Protein AF-A0A6G3LLA6-F1 (afdb_monomer)

Foldseek 3Di:
DDQQKKKWKKAFQDPPVPPDDPQVLLVVLLCVVPNPNSCVQQVWDWDDADPLRITIIMGGPVCVVVSVVSCVPVPVPRMDGPDMGRDPVVVVVVVVPDDGPPPPD

Sequence (105 aa):
MRSKKRYVIVRLKSNLLQTESPKDILKGWIQALYGIYGLSRIHLKEVYSDERNIYIYSINADAKDLFRSIFILDDNNLFKIIRVTGTLRKAKRIVSSLPGLEAKQ

Nearest PDB structures (foldseek):
  2czv-assembly1_C  TM=8.432E-01  e=4.283E-05  Pyrococcus horikoshii
  4fpi-assembly1_C  TM=5.328E-01  e=2.844E-01  Rhodococcus opacus
  3znu-assembly1_I  TM=5.123E-01  e=3.240E-01  Rhodococcus opacus
  3zo7-assembly1_F  TM=5.097E-01  e=4.206E-01  Rhodococcus opacus
  3mr7-assembly2_C-2  TM=3.851E-01  e=1.765E+00  Ruegeria pomeroyi DSS-3

Radius of gyration: 13.73 Å; Cα contacts (8 Å, |Δi|>4): 144; chains: 1; bounding box: 37×33×28 Å

Structure (mmCIF, N/CA/C/O backbone):
data_AF-A0A6G3LLA6-F1
#
_entry.id   AF-A0A6G3LLA6-F1
#
loop_
_atom_site.group_PDB
_atom_site.id
_atom_site.type_symbol
_atom_site.label_atom_id
_atom_site.label_alt_id
_atom_site.label_comp_id
_atom_site.label_asym_id
_atom_site.label_entity_id
_atom_site.label_seq_id
_atom_site.pdbx_PDB_ins_code
_atom_site.Cartn_x
_atom_site.Cartn_y
_atom_site.Cartn_z
_atom_site.occupancy
_atom_site.B_iso_or_equiv
_atom_site.auth_seq_id
_atom_site.auth_comp_id
_atom_site.auth_asym_id
_atom_site.auth_atom_id
_atom_site.pdbx_PDB_model_num
ATOM 1 N N . MET A 1 1 ? 12.452 18.531 -11.492 1.00 52.72 1 MET A N 1
ATOM 2 C CA . MET A 1 1 ? 10.997 18.264 -11.336 1.00 52.72 1 MET A CA 1
ATOM 3 C C . MET A 1 1 ? 10.753 17.441 -10.076 1.00 52.72 1 MET A C 1
ATOM 5 O O . MET A 1 1 ? 11.378 16.402 -9.919 1.00 52.72 1 MET A O 1
ATOM 9 N N . ARG A 1 2 ? 9.872 17.877 -9.165 1.00 65.31 2 ARG A N 1
ATOM 10 C CA . ARG A 1 2 ? 9.517 17.103 -7.958 1.00 65.31 2 ARG A CA 1
ATOM 11 C C . ARG A 1 2 ? 8.678 15.886 -8.366 1.00 65.31 2 ARG A C 1
ATOM 13 O O . ARG A 1 2 ? 7.644 16.059 -9.009 1.00 65.31 2 ARG A O 1
ATOM 20 N N . SER A 1 3 ? 9.106 14.676 -7.997 1.00 74.62 3 SER A N 1
ATOM 21 C CA . SER A 1 3 ? 8.332 13.454 -8.262 1.00 74.62 3 SER A CA 1
ATOM 22 C C . SER A 1 3 ? 6.947 13.567 -7.616 1.00 74.62 3 SER A C 1
ATOM 24 O O . SER A 1 3 ? 6.826 13.802 -6.407 1.00 74.62 3 SER A O 1
ATOM 26 N N . LYS A 1 4 ? 5.892 13.456 -8.433 1.00 92.69 4 LYS A N 1
ATOM 27 C CA . LYS A 1 4 ? 4.507 13.472 -7.952 1.00 92.69 4 LYS A CA 1
ATOM 28 C C . LYS A 1 4 ? 4.287 12.225 -7.100 1.00 92.69 4 LYS A C 1
ATOM 30 O O . LYS A 1 4 ? 4.674 11.128 -7.489 1.00 92.69 4 LYS A O 1
ATOM 35 N N . LYS A 1 5 ? 3.635 12.386 -5.950 1.00 95.81 5 LYS A N 1
ATOM 36 C CA . LYS A 1 5 ? 3.312 11.277 -5.046 1.00 95.81 5 LYS A CA 1
ATOM 37 C C . LYS A 1 5 ? 1.845 10.860 -5.167 1.00 95.81 5 LYS A C 1
ATOM 39 O O . LYS A 1 5 ? 0.986 11.614 -5.644 1.00 95.81 5 LYS A O 1
ATOM 44 N N . ARG A 1 6 ? 1.561 9.639 -4.727 1.00 97.38 6 ARG A N 1
ATOM 45 C CA . ARG A 1 6 ? 0.214 9.129 -4.450 1.00 97.38 6 ARG A CA 1
ATOM 46 C C . ARG A 1 6 ? 0.174 8.597 -3.030 1.00 97.38 6 ARG A C 1
ATOM 48 O O . ARG A 1 6 ? 1.187 8.134 -2.520 1.00 97.38 6 ARG A O 1
ATOM 55 N N . TYR A 1 7 ? -0.995 8.697 -2.416 1.00 98.25 7 TYR A N 1
ATOM 56 C CA . TYR A 1 7 ? -1.242 8.272 -1.045 1.00 98.25 7 TYR A CA 1
ATOM 57 C C . TYR A 1 7 ? -2.235 7.122 -1.071 1.00 98.25 7 TYR A C 1
ATOM 59 O O . TYR A 1 7 ? -3.390 7.319 -1.460 1.00 98.25 7 TYR A O 1
ATOM 67 N N . VAL A 1 8 ? -1.766 5.936 -0.713 1.00 98.00 8 VAL A N 1
ATOM 68 C CA . VAL A 1 8 ? -2.538 4.700 -0.701 1.00 98.00 8 VAL A CA 1
ATOM 69 C C . VAL A 1 8 ? -2.995 4.434 0.721 1.00 98.00 8 VAL A C 1
ATOM 71 O O . VAL A 1 8 ? -2.176 4.365 1.630 1.00 98.00 8 VAL A O 1
ATOM 74 N N . ILE A 1 9 ? -4.306 4.329 0.899 1.00 97.44 9 ILE A N 1
ATOM 75 C CA . ILE A 1 9 ? -4.946 3.974 2.160 1.00 97.44 9 ILE A CA 1
ATOM 76 C C . ILE A 1 9 ? -5.126 2.462 2.158 1.00 97.44 9 ILE A C 1
ATOM 78 O O . ILE A 1 9 ? -5.806 1.925 1.275 1.00 97.44 9 ILE A O 1
ATOM 82 N N . VAL A 1 10 ? -4.533 1.798 3.139 1.00 95.50 10 VAL A N 1
ATOM 83 C CA . VAL A 1 10 ? -4.573 0.347 3.303 1.00 95.50 10 VAL A CA 1
ATOM 84 C C . VAL A 1 10 ? -5.131 0.034 4.685 1.00 95.50 10 VAL A C 1
ATOM 86 O O . VAL A 1 10 ? -4.757 0.680 5.657 1.00 95.50 10 VAL A O 1
ATOM 89 N N . ARG A 1 11 ? -6.036 -0.940 4.772 1.00 93.12 11 ARG A N 1
ATOM 90 C CA . ARG A 1 11 ? -6.491 -1.515 6.039 1.00 93.12 11 ARG A CA 1
ATOM 91 C C . ARG A 1 11 ? -5.917 -2.915 6.180 1.00 93.12 11 ARG A C 1
ATOM 93 O O . ARG A 1 11 ? -6.075 -3.714 5.259 1.00 93.12 11 ARG A O 1
ATOM 100 N N . LEU A 1 12 ? -5.301 -3.200 7.317 1.00 91.62 12 LEU A N 1
ATOM 101 C CA . LEU A 1 12 ? -4.926 -4.555 7.702 1.00 91.62 12 LEU A CA 1
ATOM 102 C C . LEU A 1 12 ? -6.129 -5.215 8.397 1.00 91.62 12 LEU A C 1
ATOM 104 O O . LEU A 1 12 ? -6.754 -4.612 9.270 1.00 91.62 12 LEU A O 1
ATOM 108 N N . LYS A 1 13 ? -6.520 -6.414 7.953 1.00 87.06 13 LYS A N 1
ATOM 109 C CA . LYS A 1 13 ? -7.743 -7.092 8.421 1.00 87.06 13 LYS A CA 1
ATOM 110 C C . LYS A 1 13 ? -7.558 -7.924 9.689 1.00 87.06 13 LYS A C 1
ATOM 112 O O . LYS A 1 13 ? -8.555 -8.211 10.340 1.00 87.06 13 LYS A O 1
ATOM 117 N N . SER A 1 14 ? -6.336 -8.319 10.040 1.00 72.19 14 SER A N 1
ATOM 118 C CA . SER A 1 14 ? -6.0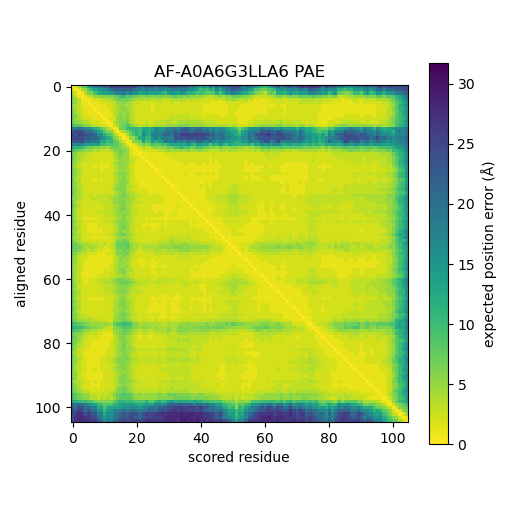82 -9.188 11.195 1.00 72.19 14 SER A CA 1
ATOM 119 C C . SER A 1 14 ? -5.173 -8.525 12.225 1.00 72.19 14 SER A C 1
ATOM 121 O O . SER A 1 14 ? -4.134 -7.991 11.848 1.00 72.19 14 SER A O 1
ATOM 123 N N . ASN A 1 15 ? -5.494 -8.711 13.507 1.00 59.81 15 ASN A N 1
ATOM 124 C CA . ASN A 1 15 ? -4.568 -8.540 14.635 1.00 59.81 15 ASN A CA 1
ATOM 125 C C . ASN A 1 15 ? -3.667 -9.772 14.832 1.00 59.81 15 ASN A C 1
ATOM 127 O O . ASN A 1 15 ? -3.158 -9.967 15.935 1.00 59.81 15 ASN A O 1
ATOM 131 N N . LEU A 1 16 ? -3.516 -10.645 13.818 1.00 53.06 16 LEU A N 1
ATOM 132 C CA . LEU A 1 16 ? -2.534 -11.728 13.891 1.00 53.06 16 LEU A CA 1
ATOM 133 C C . LEU A 1 16 ? -1.226 -11.107 14.359 1.00 53.06 16 LEU A C 1
ATOM 135 O O . LEU A 1 16 ? -0.861 -10.049 13.848 1.00 53.06 16 LEU A O 1
ATOM 139 N N . LEU A 1 17 ? -0.618 -11.732 15.369 1.00 52.59 17 LEU A N 1
ATOM 140 C CA . LEU A 1 17 ? 0.655 -11.370 15.984 1.00 52.59 17 LEU A CA 1
ATOM 141 C C . LEU A 1 17 ? 1.727 -11.329 14.891 1.00 52.59 17 LEU A C 1
ATOM 143 O O . LEU A 1 17 ? 2.487 -12.273 14.702 1.00 52.59 17 LEU A O 1
ATOM 147 N N . GLN A 1 18 ? 1.715 -10.266 14.095 1.00 58.81 18 GLN A N 1
ATOM 148 C CA . GLN A 1 18 ? 2.654 -10.056 13.023 1.00 58.81 18 GLN A CA 1
ATOM 149 C C . GLN A 1 18 ? 3.923 -9.605 13.721 1.00 58.81 18 GLN A C 1
ATOM 151 O O . GLN A 1 18 ? 4.023 -8.497 14.241 1.00 58.81 18 GLN A O 1
ATOM 156 N N . THR A 1 19 ? 4.880 -10.523 13.774 1.00 68.19 19 THR A N 1
ATOM 157 C CA . THR A 1 19 ? 6.258 -10.252 14.181 1.00 68.19 19 THR A CA 1
ATOM 158 C C . THR A 1 19 ? 6.906 -9.198 13.282 1.00 68.19 19 THR A C 1
ATOM 160 O O . THR A 1 19 ? 7.872 -8.557 13.682 1.00 68.19 19 THR A O 1
ATOM 163 N N . GLU A 1 20 ? 6.361 -9.002 12.079 1.00 79.81 20 GLU A N 1
ATOM 164 C CA . GLU A 1 20 ? 6.825 -8.046 11.082 1.00 79.81 20 GLU A CA 1
ATOM 165 C C . GLU A 1 20 ? 5.869 -6.863 10.939 1.00 79.81 20 GLU A C 1
ATOM 167 O O . GLU A 1 20 ? 4.648 -7.006 10.993 1.00 79.81 20 GLU A O 1
ATOM 172 N N . SER A 1 21 ? 6.419 -5.669 10.711 1.00 88.81 21 SER A N 1
ATOM 173 C CA . SER A 1 21 ? 5.578 -4.504 10.468 1.00 88.81 21 SER A CA 1
ATOM 174 C C . SER A 1 21 ? 4.849 -4.640 9.119 1.00 88.81 21 SER A C 1
ATOM 176 O O . SER A 1 21 ? 5.437 -5.117 8.143 1.00 88.81 21 SER A O 1
ATOM 178 N N . PRO A 1 22 ? 3.607 -4.139 8.985 1.00 92.00 22 PRO A N 1
ATOM 179 C CA . PRO A 1 22 ? 2.876 -4.173 7.716 1.00 92.00 22 PRO A CA 1
ATOM 180 C C . PRO A 1 22 ? 3.644 -3.555 6.540 1.00 92.00 22 PRO A C 1
ATOM 182 O O . PRO A 1 22 ? 3.542 -3.991 5.395 1.00 92.00 22 PRO A O 1
ATOM 185 N N . LYS A 1 23 ? 4.464 -2.542 6.828 1.00 94.81 23 LYS A N 1
ATOM 186 C CA . LYS A 1 23 ? 5.346 -1.900 5.855 1.00 94.81 23 LYS A CA 1
ATOM 187 C C . LYS A 1 23 ? 6.448 -2.839 5.361 1.00 94.81 23 LYS A C 1
ATOM 189 O O . LYS A 1 23 ? 6.808 -2.753 4.186 1.00 94.81 23 LYS A O 1
ATOM 194 N N . ASP A 1 24 ? 6.999 -3.677 6.232 1.00 94.19 24 ASP A N 1
ATOM 195 C CA . ASP A 1 24 ? 8.074 -4.606 5.882 1.00 94.19 24 ASP A CA 1
ATOM 196 C C . ASP A 1 24 ? 7.546 -5.762 5.037 1.00 94.19 24 ASP A C 1
ATOM 198 O O . ASP A 1 24 ? 8.162 -6.070 4.020 1.00 94.19 24 ASP A O 1
ATOM 202 N N . ILE A 1 25 ? 6.340 -6.261 5.328 1.00 94.44 25 ILE A N 1
ATOM 203 C CA . ILE A 1 25 ? 5.638 -7.224 4.462 1.00 94.44 25 ILE A CA 1
ATOM 204 C C . ILE A 1 25 ? 5.473 -6.647 3.048 1.00 94.44 25 ILE A C 1
ATOM 206 O O . ILE A 1 25 ? 5.891 -7.254 2.061 1.00 94.44 25 ILE A O 1
ATOM 210 N N . LEU A 1 26 ? 4.940 -5.423 2.935 1.00 96.44 26 LEU A N 1
ATOM 211 C CA . LEU A 1 26 ? 4.764 -4.763 1.637 1.00 96.44 26 LEU A CA 1
ATOM 212 C C . LEU A 1 26 ? 6.101 -4.545 0.912 1.00 96.44 26 LEU A C 1
ATOM 214 O O . LEU A 1 26 ? 6.166 -4.681 -0.309 1.00 96.44 26 LEU A O 1
ATOM 218 N N . LYS A 1 27 ? 7.181 -4.211 1.629 1.00 97.12 27 LYS A N 1
ATOM 219 C CA . LYS A 1 27 ? 8.526 -4.117 1.039 1.00 97.12 27 LYS A CA 1
ATOM 220 C C . LYS A 1 27 ? 9.045 -5.473 0.574 1.00 97.12 27 LYS A C 1
ATOM 222 O O . LYS A 1 27 ? 9.619 -5.527 -0.510 1.00 97.12 27 LYS A O 1
ATOM 227 N N . GLY A 1 28 ? 8.823 -6.531 1.349 1.00 96.81 28 GLY A N 1
ATOM 228 C CA . GLY A 1 28 ? 9.156 -7.904 0.985 1.00 96.81 28 GLY A CA 1
ATOM 229 C C . GLY A 1 28 ? 8.477 -8.304 -0.320 1.00 96.81 28 GLY A C 1
ATOM 230 O O . GLY A 1 28 ? 9.144 -8.766 -1.239 1.00 96.81 28 GLY A O 1
ATOM 231 N N . TRP A 1 29 ? 7.186 -8.002 -0.474 1.00 97.44 29 TRP A N 1
ATOM 232 C CA . TRP A 1 29 ? 6.445 -8.253 -1.715 1.00 97.44 29 TRP A CA 1
ATOM 233 C C . TRP A 1 29 ? 6.939 -7.422 -2.900 1.00 97.44 29 TRP A C 1
ATOM 235 O O . TRP A 1 29 ? 7.084 -7.941 -4.007 1.00 97.44 29 TRP A O 1
ATOM 245 N N . ILE A 1 30 ? 7.251 -6.139 -2.681 1.00 98.31 30 ILE A N 1
ATOM 246 C CA . ILE A 1 30 ? 7.873 -5.296 -3.713 1.00 98.31 30 ILE A CA 1
ATOM 247 C C . ILE A 1 30 ? 9.204 -5.903 -4.166 1.00 98.31 30 ILE A C 1
ATOM 249 O O . ILE A 1 30 ? 9.472 -5.973 -5.365 1.00 98.31 30 ILE A O 1
ATOM 253 N N . GLN A 1 31 ? 10.038 -6.330 -3.220 1.00 98.12 31 GLN A N 1
ATOM 254 C CA . GLN A 1 31 ? 11.339 -6.918 -3.510 1.00 98.12 31 GLN A CA 1
ATO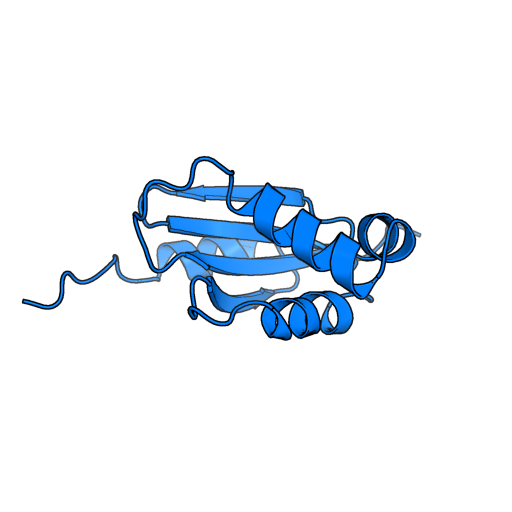M 255 C C . GLN A 1 31 ? 11.208 -8.279 -4.201 1.00 98.12 31 GLN A C 1
ATOM 257 O O . GLN A 1 31 ? 11.961 -8.544 -5.132 1.00 98.12 31 GLN A O 1
ATOM 262 N N . ALA A 1 32 ? 10.243 -9.108 -3.807 1.00 97.75 32 ALA A N 1
ATOM 263 C CA . ALA A 1 32 ? 9.998 -10.408 -4.423 1.00 97.75 32 ALA A CA 1
ATOM 264 C C . ALA A 1 32 ? 9.593 -10.286 -5.902 1.00 97.75 32 ALA A C 1
ATOM 266 O O . ALA A 1 32 ? 10.094 -11.032 -6.736 1.00 97.75 32 ALA A O 1
ATOM 267 N N . LEU A 1 33 ? 8.728 -9.324 -6.244 1.00 97.88 33 LEU A N 1
ATOM 268 C CA . LEU A 1 33 ? 8.234 -9.167 -7.620 1.00 97.88 33 LEU A CA 1
ATOM 269 C C . LEU A 1 33 ? 9.132 -8.316 -8.517 1.00 97.88 33 LEU A C 1
ATOM 271 O O . LEU A 1 33 ? 9.181 -8.531 -9.725 1.00 97.88 33 LEU A O 1
ATOM 275 N N . TYR A 1 34 ? 9.805 -7.314 -7.952 1.00 97.94 34 TYR A N 1
ATOM 276 C CA . TYR A 1 34 ? 10.481 -6.270 -8.729 1.00 97.94 34 TYR A CA 1
ATOM 277 C C . TYR A 1 34 ? 11.921 -6.002 -8.280 1.00 97.94 34 TYR A C 1
ATOM 279 O O . TYR A 1 34 ? 12.583 -5.114 -8.828 1.00 97.94 34 TYR A O 1
ATOM 287 N N . GLY A 1 35 ? 12.409 -6.713 -7.264 1.00 97.62 35 GLY A N 1
ATOM 288 C CA . GLY A 1 35 ? 13.746 -6.537 -6.709 1.00 97.62 35 GLY A CA 1
ATOM 289 C C . GLY A 1 35 ? 14.014 -5.127 -6.181 1.00 97.62 35 GLY A C 1
ATOM 290 O O . GLY A 1 35 ? 13.120 -4.359 -5.809 1.00 97.62 35 GLY A O 1
ATOM 291 N N . ILE A 1 36 ? 15.296 -4.763 -6.190 1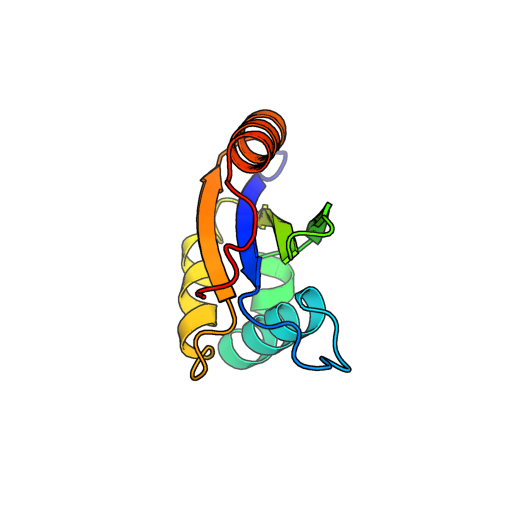.00 96.94 36 ILE A N 1
ATOM 292 C CA . ILE A 1 36 ? 15.785 -3.444 -5.764 1.00 96.94 36 ILE A CA 1
ATOM 293 C C . ILE A 1 36 ? 15.206 -2.329 -6.651 1.00 96.94 36 ILE A C 1
ATOM 295 O O . ILE A 1 36 ? 14.904 -1.235 -6.161 1.00 96.94 36 ILE A O 1
ATOM 299 N N . TYR A 1 37 ? 14.985 -2.614 -7.942 1.00 96.62 37 TYR A N 1
ATOM 300 C CA . TYR A 1 37 ? 14.333 -1.683 -8.863 1.00 96.62 37 TYR A CA 1
ATOM 301 C C . TYR A 1 37 ? 12.945 -1.284 -8.353 1.00 96.62 37 TYR A C 1
ATOM 303 O O . TYR A 1 37 ? 12.650 -0.093 -8.263 1.00 96.62 37 TYR A O 1
ATOM 311 N N . GLY A 1 38 ? 12.122 -2.252 -7.943 1.00 97.19 38 GLY A N 1
ATOM 312 C CA . GLY A 1 38 ? 10.800 -1.993 -7.374 1.00 97.19 38 GLY A CA 1
ATOM 313 C C . GLY A 1 38 ? 10.841 -1.127 -6.125 1.00 97.19 38 GLY A C 1
ATOM 314 O O . GLY A 1 38 ? 10.089 -0.156 -6.026 1.00 97.19 38 GLY A O 1
ATOM 315 N N . LEU A 1 39 ? 11.750 -1.432 -5.195 1.00 97.12 39 LEU A N 1
ATOM 316 C CA . LEU A 1 39 ? 11.917 -0.663 -3.957 1.00 97.12 39 LEU A CA 1
ATOM 317 C C . LEU A 1 39 ? 12.240 0.810 -4.249 1.00 97.12 39 LEU A C 1
ATOM 319 O O . LEU A 1 39 ? 11.627 1.711 -3.668 1.00 97.12 39 LEU A O 1
ATOM 323 N N . SER A 1 40 ? 13.147 1.056 -5.197 1.00 95.94 40 SER A N 1
ATOM 324 C CA . SER A 1 40 ? 13.514 2.405 -5.642 1.00 95.94 40 SER A CA 1
ATOM 325 C C . SER A 1 40 ? 12.368 3.101 -6.388 1.00 95.94 40 SER A C 1
ATOM 327 O O . SER A 1 40 ? 12.030 4.256 -6.106 1.00 95.94 40 SER A O 1
ATOM 329 N N . ARG A 1 41 ? 11.715 2.385 -7.312 1.00 96.06 41 ARG A N 1
ATOM 330 C CA . ARG A 1 41 ? 10.685 2.923 -8.207 1.00 96.06 41 ARG A CA 1
ATOM 331 C C . ARG A 1 41 ? 9.381 3.233 -7.485 1.00 96.06 41 ARG A C 1
ATOM 333 O O . ARG A 1 41 ? 8.810 4.293 -7.725 1.00 96.06 41 ARG A O 1
ATOM 340 N N . ILE A 1 42 ? 8.918 2.355 -6.598 1.00 97.19 42 ILE A N 1
ATOM 341 C CA . ILE A 1 42 ? 7.698 2.558 -5.803 1.00 97.19 42 ILE A CA 1
ATOM 342 C C . ILE A 1 42 ? 7.954 3.570 -4.686 1.00 97.19 42 ILE A C 1
ATOM 344 O O . ILE A 1 42 ? 7.109 4.437 -4.446 1.00 97.19 42 ILE A O 1
ATOM 348 N N . HIS A 1 43 ? 9.131 3.507 -4.051 1.00 96.06 43 HIS A N 1
ATOM 349 C CA . HIS A 1 43 ? 9.527 4.375 -2.942 1.00 96.06 43 HIS A CA 1
ATOM 350 C C . HIS A 1 43 ? 8.459 4.422 -1.835 1.00 96.06 43 HIS A C 1
ATOM 352 O O . HIS A 1 43 ? 7.898 5.477 -1.523 1.00 96.06 43 HIS A O 1
ATOM 358 N N . LEU A 1 44 ? 8.147 3.248 -1.278 1.00 97.50 44 LEU A N 1
ATOM 359 C CA . LEU A 1 44 ? 7.121 3.080 -0.254 1.00 97.50 44 LEU A CA 1
ATOM 360 C C . LEU A 1 44 ? 7.541 3.744 1.065 1.00 97.50 44 LEU A C 1
ATOM 362 O O . LEU A 1 44 ? 8.499 3.322 1.717 1.00 97.50 44 LEU A O 1
ATOM 366 N N . LYS A 1 45 ? 6.789 4.758 1.496 1.00 96.94 45 LYS A N 1
ATOM 367 C CA . LYS A 1 45 ? 6.991 5.430 2.786 1.00 96.94 45 LYS A CA 1
ATOM 368 C C . LYS A 1 45 ? 5.679 5.550 3.543 1.00 96.94 45 LYS A C 1
ATOM 370 O O . LYS A 1 45 ? 4.747 6.178 3.051 1.00 96.94 45 LYS A O 1
ATOM 375 N N . GLU A 1 46 ? 5.637 5.014 4.753 1.00 97.25 46 GLU A N 1
ATOM 376 C CA . GLU A 1 46 ? 4.534 5.226 5.690 1.00 97.25 46 GLU A CA 1
ATOM 377 C C . GLU A 1 46 ? 4.478 6.688 6.139 1.00 97.25 46 GLU A C 1
ATOM 379 O O . GLU A 1 46 ? 5.510 7.300 6.425 1.00 97.25 46 GLU A O 1
ATOM 384 N N . VAL A 1 47 ? 3.278 7.265 6.141 1.00 97.69 47 VAL A N 1
ATOM 385 C CA . VAL A 1 47 ? 3.044 8.662 6.545 1.00 97.69 47 VAL A CA 1
ATOM 386 C C . VAL A 1 47 ? 1.934 8.809 7.584 1.00 97.69 47 VAL A C 1
ATOM 388 O O . VAL A 1 47 ? 1.700 9.919 8.065 1.00 97.69 47 VAL A O 1
ATOM 391 N N . TYR A 1 48 ? 1.220 7.726 7.882 1.00 96.38 48 TYR A N 1
ATOM 392 C CA . TYR A 1 48 ? 0.176 7.664 8.896 1.00 96.38 48 TYR A CA 1
ATOM 393 C C . TYR A 1 48 ? -0.137 6.204 9.225 1.00 96.38 48 TYR A C 1
ATOM 395 O O . TYR A 1 48 ? -0.195 5.376 8.312 1.00 96.38 48 TYR A O 1
ATOM 403 N N . SER A 1 49 ? -0.420 5.950 10.493 1.00 94.19 49 SER A N 1
ATOM 404 C CA . SER A 1 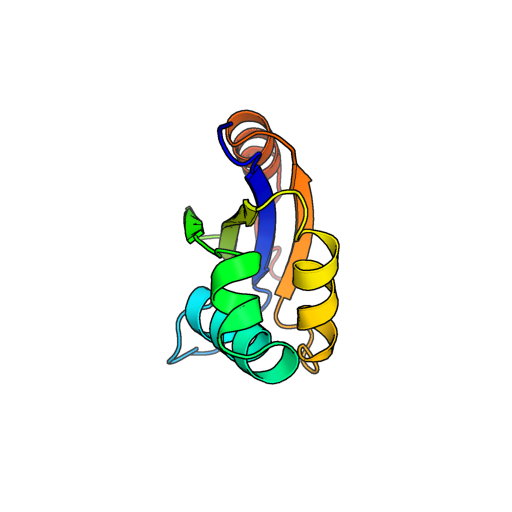49 ? -1.000 4.725 11.031 1.00 94.19 49 SER A CA 1
ATOM 405 C C . SER A 1 49 ? -1.963 5.110 12.155 1.00 94.19 49 SER A C 1
ATOM 407 O O . SER A 1 49 ? -1.778 6.157 12.783 1.00 94.19 49 SER A O 1
ATOM 409 N N . ASP A 1 50 ? -2.971 4.285 12.413 1.00 90.94 50 ASP A N 1
ATOM 410 C CA . ASP A 1 50 ? -3.851 4.427 13.573 1.00 90.94 50 ASP A CA 1
ATOM 411 C C . ASP A 1 50 ? -4.174 3.077 14.224 1.00 90.94 50 ASP A C 1
ATOM 413 O O . ASP A 1 50 ? -3.875 2.008 13.691 1.00 90.94 50 ASP A O 1
ATOM 417 N N . GLU A 1 51 ? -4.807 3.144 15.390 1.00 88.31 51 GLU A N 1
ATOM 418 C CA . GLU A 1 51 ? -5.256 2.013 16.202 1.00 88.31 51 GLU A CA 1
ATOM 419 C C . GLU A 1 51 ? -6.321 1.131 15.526 1.00 88.31 51 GLU A C 1
ATOM 421 O O . GLU A 1 51 ? -6.606 0.030 15.988 1.00 88.31 51 GLU A O 1
ATOM 426 N N . ARG A 1 52 ? -6.903 1.579 14.407 1.00 89.38 52 ARG A N 1
ATOM 427 C CA . ARG A 1 52 ? -7.925 0.844 13.642 1.00 89.38 52 ARG A CA 1
ATOM 428 C C . ARG A 1 52 ? -7.303 0.007 12.522 1.00 89.38 52 ARG A C 1
ATOM 430 O O . ARG A 1 52 ? -8.023 -0.415 11.610 1.00 89.38 52 ARG A O 1
ATOM 437 N N . ASN A 1 53 ? -5.985 -0.209 12.568 1.00 91.94 53 ASN A N 1
ATOM 438 C CA . ASN A 1 53 ? -5.201 -0.900 11.547 1.00 91.94 53 ASN A CA 1
ATOM 439 C C . ASN A 1 53 ? -5.295 -0.233 10.164 1.00 91.94 53 ASN A C 1
ATOM 441 O O . ASN A 1 53 ? -5.300 -0.911 9.128 1.00 91.94 53 ASN A O 1
ATOM 445 N N . ILE A 1 54 ? -5.415 1.098 10.128 1.00 94.06 54 ILE A N 1
ATOM 446 C CA . ILE A 1 54 ? -5.450 1.874 8.889 1.00 94.06 54 ILE A CA 1
ATOM 447 C C . ILE A 1 54 ? -4.112 2.579 8.700 1.00 94.06 54 ILE A C 1
ATOM 449 O O . ILE A 1 54 ? -3.663 3.359 9.534 1.00 94.06 54 ILE A O 1
ATOM 453 N N . TYR A 1 55 ? -3.513 2.362 7.537 1.00 96.06 55 TYR A N 1
ATOM 454 C CA . TYR A 1 55 ? -2.223 2.914 7.156 1.00 96.06 55 TYR A CA 1
ATOM 455 C C . TYR A 1 55 ? -2.374 3.799 5.924 1.00 96.06 55 TYR A C 1
ATOM 457 O O . TYR A 1 55 ? -3.167 3.520 5.018 1.00 96.06 55 TYR A O 1
ATOM 465 N N . ILE A 1 56 ? -1.581 4.867 5.863 1.00 98.00 56 ILE A N 1
ATOM 466 C CA . ILE A 1 56 ? -1.3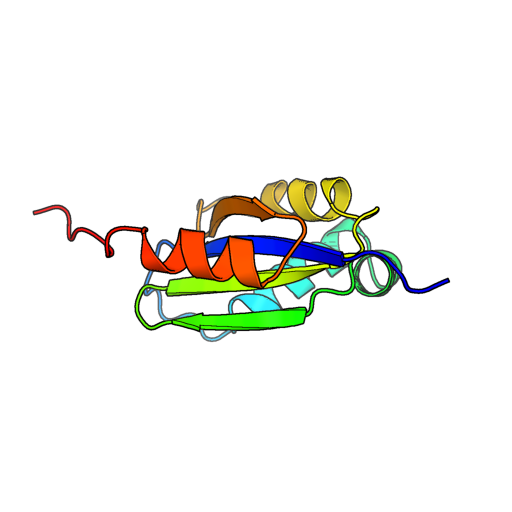91 5.645 4.641 1.00 98.00 56 ILE A CA 1
ATOM 467 C C . ILE A 1 56 ? 0.067 5.525 4.231 1.00 98.00 56 ILE A C 1
ATOM 469 O O . ILE A 1 56 ? 0.971 5.991 4.928 1.00 98.00 56 ILE A O 1
ATOM 473 N N . TYR A 1 57 ? 0.279 4.981 3.040 1.00 98.19 57 TYR A N 1
ATOM 474 C CA . TYR A 1 57 ? 1.582 4.935 2.402 1.00 98.19 57 TYR A CA 1
ATOM 475 C C . TYR A 1 57 ? 1.662 5.962 1.282 1.00 98.19 57 TYR A C 1
ATOM 477 O O . TYR A 1 57 ? 0.750 6.112 0.472 1.00 98.19 57 TYR A O 1
ATOM 485 N N . SER A 1 58 ? 2.778 6.675 1.220 1.00 97.94 58 SER A N 1
ATOM 486 C CA . SER A 1 58 ? 3.164 7.465 0.061 1.00 97.94 58 SER A CA 1
ATOM 487 C C . SER A 1 58 ? 4.020 6.628 -0.886 1.00 97.94 58 SER A C 1
ATOM 489 O O . SER A 1 58 ? 4.932 5.929 -0.447 1.00 97.94 58 SER A O 1
ATOM 491 N N . ILE A 1 59 ? 3.719 6.725 -2.178 1.00 97.75 59 ILE A N 1
ATOM 492 C CA . ILE A 1 59 ? 4.452 6.089 -3.280 1.00 97.75 59 ILE A CA 1
ATOM 493 C C . ILE A 1 59 ? 4.691 7.105 -4.399 1.00 97.75 59 ILE A C 1
ATOM 495 O O . ILE A 1 59 ? 4.035 8.156 -4.452 1.00 97.75 59 ILE A O 1
ATOM 499 N N . ASN A 1 60 ? 5.604 6.802 -5.317 1.00 97.12 60 ASN A N 1
ATOM 500 C CA . ASN A 1 60 ? 5.717 7.543 -6.573 1.00 97.12 60 ASN A CA 1
ATOM 501 C C . ASN A 1 60 ? 4.447 7.363 -7.425 1.00 97.12 60 ASN A C 1
ATOM 503 O O . ASN A 1 60 ? 3.858 6.285 -7.477 1.00 97.12 60 ASN A O 1
ATOM 507 N N . ALA A 1 61 ? 3.977 8.440 -8.059 1.00 95.19 61 ALA A N 1
ATOM 508 C CA . ALA A 1 61 ? 2.679 8.444 -8.736 1.00 95.19 61 ALA A CA 1
ATOM 509 C C . ALA A 1 61 ? 2.623 7.565 -9.990 1.00 95.19 61 ALA A C 1
ATOM 511 O O . ALA A 1 61 ? 1.562 7.024 -10.296 1.00 95.19 61 ALA A O 1
ATOM 512 N N . ASP A 1 62 ? 3.743 7.441 -10.691 1.00 95.12 62 ASP A N 1
ATOM 513 C CA . ASP A 1 62 ? 3.937 6.581 -11.858 1.00 95.12 62 ASP A CA 1
ATOM 514 C C . ASP A 1 62 ? 4.069 5.096 -11.491 1.00 95.12 62 ASP A C 1
ATOM 516 O O . ASP A 1 62 ? 3.838 4.236 -12.330 1.00 95.12 62 ASP A O 1
ATOM 520 N N . ALA A 1 63 ? 4.352 4.780 -10.227 1.00 95.50 63 ALA A N 1
ATOM 521 C CA . ALA A 1 63 ? 4.456 3.413 -9.724 1.00 95.50 63 ALA A CA 1
ATOM 522 C C . ALA A 1 63 ? 3.149 2.886 -9.099 1.00 95.50 63 ALA A C 1
ATOM 524 O O . ALA A 1 63 ? 3.148 1.859 -8.424 1.00 95.50 63 ALA A O 1
ATOM 525 N N . LYS A 1 64 ? 2.020 3.582 -9.296 1.00 95.00 64 LYS A N 1
ATOM 526 C CA . LYS A 1 64 ? 0.716 3.223 -8.709 1.00 95.00 64 LYS A CA 1
ATOM 527 C C . LYS A 1 64 ? 0.262 1.816 -9.107 1.00 95.00 64 LYS A C 1
ATOM 529 O O . LYS A 1 64 ? -0.246 1.095 -8.256 1.00 95.00 64 LYS A O 1
ATOM 534 N N . ASP A 1 65 ? 0.410 1.451 -10.378 1.00 95.31 65 ASP A N 1
ATOM 535 C CA . ASP A 1 65 ? -0.042 0.146 -10.872 1.00 95.31 65 ASP A CA 1
ATOM 536 C C . ASP A 1 65 ? 0.934 -0.975 -10.474 1.00 95.31 65 ASP A C 1
ATOM 538 O O . ASP A 1 65 ? 0.477 -2.017 -10.020 1.00 95.31 65 ASP A O 1
ATOM 542 N N . LEU A 1 66 ? 2.249 -0.701 -10.454 1.00 96.25 66 LEU A N 1
ATOM 543 C CA . LEU A 1 66 ? 3.263 -1.592 -9.860 1.00 96.25 66 LEU A CA 1
ATOM 544 C C . LEU A 1 66 ? 3.019 -1.854 -8.368 1.00 96.25 66 LEU A C 1
ATOM 546 O O . LEU A 1 66 ? 3.215 -2.958 -7.882 1.00 96.25 66 LEU A O 1
ATOM 550 N N . PHE A 1 67 ? 2.592 -0.842 -7.610 1.00 97.19 67 PHE A N 1
ATOM 551 C CA . PHE A 1 67 ? 2.249 -1.045 -6.205 1.00 97.19 67 PHE A CA 1
ATOM 552 C C . PHE A 1 67 ? 0.983 -1.892 -6.040 1.00 97.19 67 PHE A C 1
ATOM 554 O O . PHE A 1 67 ? 0.857 -2.605 -5.058 1.00 97.19 67 PHE A O 1
ATOM 561 N N . ARG A 1 68 ? 0.020 -1.827 -6.966 1.00 95.88 68 ARG A N 1
ATOM 562 C CA . ARG A 1 68 ? -1.210 -2.629 -6.866 1.00 95.88 68 ARG A CA 1
ATOM 563 C C . ARG A 1 68 ? -0.976 -4.102 -7.153 1.00 95.88 68 ARG A C 1
ATOM 565 O O . ARG A 1 68 ? -1.606 -4.936 -6.516 1.00 95.88 68 ARG A O 1
ATOM 572 N N . SER A 1 69 ? -0.095 -4.412 -8.092 1.00 96.81 69 SER A N 1
ATOM 573 C CA . SER A 1 69 ? 0.216 -5.791 -8.458 1.00 96.81 69 SER A CA 1
ATOM 574 C C . SER A 1 69 ? 0.913 -6.565 -7.343 1.00 96.81 69 SER A C 1
ATOM 576 O O . SER A 1 69 ? 0.797 -7.781 -7.341 1.00 96.81 69 SER A O 1
ATOM 578 N N . ILE A 1 70 ? 1.550 -5.914 -6.357 1.00 97.31 70 ILE A N 1
ATOM 579 C CA . ILE A 1 70 ? 2.172 -6.647 -5.236 1.00 97.31 70 ILE A CA 1
ATOM 580 C C . ILE A 1 70 ? 1.173 -7.425 -4.384 1.00 97.31 70 ILE A C 1
ATOM 582 O O . ILE A 1 70 ? 1.545 -8.411 -3.762 1.00 97.31 70 ILE A O 1
ATOM 586 N N . PHE A 1 71 ? -0.097 -7.014 -4.391 1.00 95.38 71 PHE A N 1
ATOM 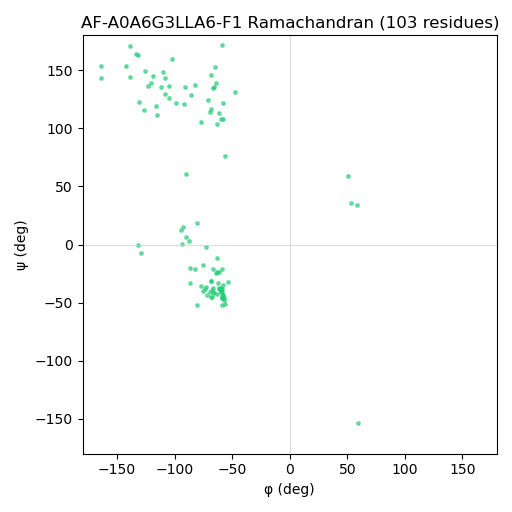587 C CA . PHE A 1 71 ? -1.164 -7.699 -3.664 1.00 95.38 71 PHE A CA 1
ATOM 588 C C . PHE A 1 71 ? -1.567 -9.028 -4.316 1.00 95.38 71 PHE A C 1
ATOM 590 O O . PHE A 1 71 ? -2.398 -9.731 -3.760 1.00 95.38 71 PHE A O 1
ATOM 597 N N . ILE A 1 72 ? -0.967 -9.409 -5.453 1.00 95.69 72 ILE A N 1
ATOM 598 C CA . ILE A 1 72 ? -1.046 -10.791 -5.948 1.00 95.69 72 ILE A CA 1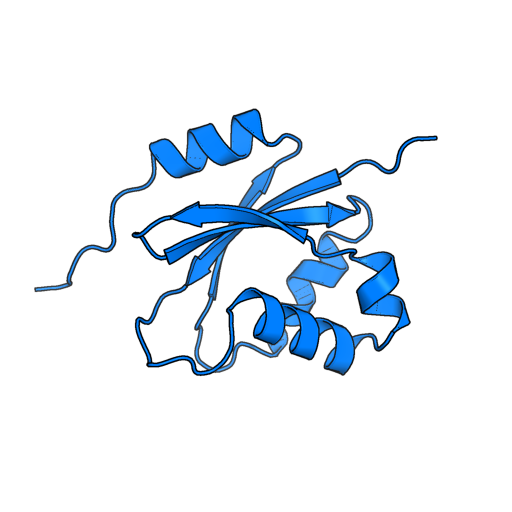
ATOM 599 C C . ILE A 1 72 ? -0.415 -11.788 -4.965 1.00 95.69 72 ILE A C 1
ATOM 601 O O . ILE A 1 72 ? -0.774 -12.953 -4.990 1.00 95.69 72 ILE A O 1
ATOM 605 N N . LEU A 1 73 ? 0.499 -11.325 -4.102 1.00 94.94 73 LEU A N 1
ATOM 606 C CA . LEU A 1 73 ? 1.128 -12.125 -3.049 1.00 94.94 73 LEU A CA 1
ATOM 607 C C . LEU A 1 73 ? 0.314 -12.140 -1.739 1.00 94.94 73 LEU A C 1
ATOM 609 O O . LEU A 1 73 ? 0.764 -12.702 -0.743 1.00 94.94 73 LEU A O 1
ATOM 613 N N . ASP A 1 74 ? -0.862 -11.500 -1.708 1.00 92.44 74 ASP A N 1
ATOM 614 C CA . ASP A 1 74 ? -1.732 -11.434 -0.527 1.00 92.44 74 ASP A CA 1
ATOM 615 C C . ASP A 1 74 ? -2.733 -12.604 -0.479 1.00 92.44 74 ASP A C 1
ATOM 617 O O . ASP A 1 74 ? -3.951 -12.404 -0.486 1.00 92.44 74 ASP A O 1
ATOM 621 N N . ASP A 1 75 ? -2.222 -13.837 -0.421 1.00 86.56 75 ASP A N 1
ATOM 622 C CA . ASP A 1 75 ? -3.037 -15.064 -0.469 1.00 86.56 75 ASP A CA 1
ATOM 623 C C . ASP A 1 75 ? -4.092 -15.124 0.651 1.00 86.56 75 ASP A C 1
ATOM 625 O O . ASP A 1 75 ? -5.223 -15.576 0.459 1.00 86.56 75 ASP A O 1
ATOM 629 N N . ASN A 1 76 ? -3.750 -14.596 1.828 1.00 86.06 76 ASN A N 1
ATOM 630 C CA . ASN A 1 76 ? -4.613 -14.599 3.010 1.00 86.06 76 ASN A CA 1
ATOM 631 C C . ASN A 1 76 ? -5.519 -13.363 3.110 1.00 86.06 76 ASN A C 1
ATOM 633 O O . ASN A 1 76 ? -6.208 -13.184 4.118 1.00 86.06 76 ASN A O 1
ATOM 637 N N . ASN A 1 77 ? -5.546 -12.504 2.084 1.00 88.12 77 ASN A N 1
ATOM 638 C CA . ASN A 1 77 ? -6.340 -11.277 2.071 1.00 88.12 77 ASN A CA 1
ATOM 639 C C . ASN A 1 77 ? -6.087 -10.379 3.304 1.00 88.12 77 ASN A C 1
ATOM 641 O O . ASN A 1 77 ? -7.028 -9.740 3.811 1.00 88.12 77 ASN A O 1
ATOM 645 N N . LEU A 1 78 ? -4.838 -10.350 3.784 1.00 90.00 78 LEU A N 1
ATOM 646 C CA . LEU A 1 78 ? -4.373 -9.616 4.962 1.00 90.00 78 LEU A CA 1
ATOM 647 C C . LEU A 1 78 ? -4.635 -8.125 4.808 1.00 90.00 78 LEU A C 1
ATOM 649 O O . LEU A 1 78 ? -5.034 -7.454 5.764 1.00 90.00 78 LEU A O 1
ATOM 653 N N . PHE A 1 79 ? -4.459 -7.607 3.597 1.00 92.19 79 PHE A N 1
ATOM 654 C CA . PHE A 1 79 ? -4.612 -6.202 3.306 1.00 92.19 79 PHE A CA 1
ATOM 655 C C . PHE A 1 79 ? -5.848 -5.917 2.458 1.00 92.19 79 PHE A C 1
ATOM 657 O O . PHE A 1 79 ? -6.294 -6.674 1.601 1.00 92.19 79 PHE A O 1
ATOM 664 N N . LYS A 1 80 ? -6.423 -4.737 2.679 1.00 92.62 80 LYS A N 1
ATOM 665 C CA . LYS A 1 80 ? -7.451 -4.155 1.822 1.00 92.62 80 LYS A CA 1
ATOM 666 C C . LYS A 1 80 ? -7.027 -2.759 1.414 1.00 92.62 80 LYS A C 1
ATOM 668 O O . LYS A 1 80 ? -6.977 -1.854 2.248 1.00 92.62 80 LYS A O 1
ATOM 673 N N . ILE A 1 81 ? -6.795 -2.548 0.121 1.00 94.62 81 ILE A N 1
ATOM 674 C CA . ILE A 1 81 ? -6.662 -1.193 -0.417 1.00 94.62 81 ILE A CA 1
ATOM 675 C C . ILE A 1 81 ? -8.037 -0.528 -0.354 1.00 94.62 81 ILE A C 1
ATOM 677 O O . ILE A 1 81 ? -8.966 -0.925 -1.052 1.00 94.62 81 ILE A O 1
ATOM 681 N N . ILE A 1 82 ? -8.164 0.512 0.465 1.00 95.00 82 ILE A N 1
ATOM 682 C CA . ILE A 1 82 ? -9.402 1.286 0.570 1.00 95.00 82 ILE A CA 1
ATOM 683 C C . ILE A 1 82 ? -9.479 2.281 -0.584 1.00 95.00 82 ILE A C 1
ATOM 685 O O . ILE A 1 82 ? -10.484 2.366 -1.289 1.00 95.00 82 ILE A O 1
ATOM 689 N N . ARG A 1 83 ? -8.420 3.078 -0.773 1.00 96.00 83 ARG A N 1
ATOM 690 C CA . ARG A 1 83 ? -8.391 4.121 -1.803 1.00 96.00 83 ARG A CA 1
ATOM 691 C C . ARG A 1 83 ? -6.981 4.613 -2.082 1.00 96.00 83 ARG A C 1
ATOM 693 O O . ARG A 1 83 ? -6.135 4.633 -1.199 1.00 96.00 83 ARG A O 1
ATOM 700 N N . VAL A 1 84 ? -6.762 5.117 -3.294 1.00 96.81 84 VAL A N 1
ATOM 701 C CA . VAL A 1 84 ? -5.565 5.887 -3.653 1.00 96.81 84 VAL A CA 1
ATOM 702 C C . VAL A 1 84 ? -5.962 7.334 -3.917 1.00 96.81 84 VAL A C 1
ATOM 704 O O . VAL A 1 84 ? -6.953 7.601 -4.599 1.00 96.81 84 VAL A O 1
ATOM 707 N N . THR A 1 85 ? -5.199 8.285 -3.386 1.00 97.19 85 THR A N 1
ATOM 708 C CA . THR A 1 85 ? -5.468 9.718 -3.539 1.00 97.19 85 THR A CA 1
ATOM 709 C C . THR A 1 85 ? -4.226 10.502 -3.955 1.00 97.19 85 THR A C 1
ATOM 711 O O . THR A 1 85 ? -3.095 10.028 -3.852 1.00 97.19 85 THR A O 1
ATOM 714 N N . GLY A 1 86 ? -4.438 11.722 -4.455 1.00 96.81 86 GLY A N 1
ATOM 715 C CA . GLY A 1 86 ? -3.354 12.614 -4.871 1.00 96.81 86 GLY A CA 1
ATOM 716 C C . GLY A 1 86 ? -2.698 13.402 -3.734 1.00 96.81 86 GLY A C 1
ATOM 717 O O . GLY A 1 86 ? -1.573 13.857 -3.904 1.00 96.81 86 GLY A O 1
ATOM 718 N N . THR A 1 87 ? -3.368 13.576 -2.588 1.00 96.81 87 THR A N 1
ATOM 719 C CA . THR A 1 87 ? -2.884 14.434 -1.493 1.00 96.81 87 THR A CA 1
ATOM 720 C C . THR A 1 87 ? -3.110 13.797 -0.127 1.00 96.81 87 THR A C 1
ATOM 722 O O . THR A 1 87 ? -4.149 13.181 0.117 1.00 96.81 87 THR A O 1
ATOM 725 N N . LEU A 1 88 ? -2.171 14.021 0.799 1.00 96.75 88 LEU A N 1
ATOM 726 C CA . LEU A 1 88 ? -2.277 13.527 2.174 1.00 96.75 88 LEU A CA 1
ATOM 727 C C . LEU A 1 88 ? -3.517 14.077 2.887 1.00 96.75 88 LEU A C 1
ATOM 729 O O . LEU A 1 88 ? -4.182 13.345 3.610 1.00 96.75 88 LEU A O 1
ATOM 733 N N . ARG A 1 89 ? -3.877 15.346 2.636 1.00 97.19 89 ARG A N 1
ATOM 734 C CA . ARG A 1 89 ? -5.080 15.971 3.211 1.00 97.19 89 ARG A CA 1
ATOM 735 C C . ARG A 1 89 ? -6.347 15.197 2.848 1.00 97.19 89 ARG A C 1
ATOM 737 O O . ARG A 1 89 ? -7.190 14.966 3.708 1.00 97.19 89 ARG A O 1
ATOM 744 N N . LYS A 1 90 ? -6.483 14.788 1.580 1.00 97.69 90 LYS A N 1
ATOM 745 C CA . LYS A 1 90 ? -7.632 13.994 1.125 1.00 97.69 90 LYS A CA 1
ATOM 746 C C . LYS A 1 90 ? -7.593 12.587 1.717 1.00 97.69 90 LYS A C 1
ATOM 748 O O . LYS A 1 90 ? -8.636 12.102 2.136 1.00 97.69 90 LYS A O 1
ATOM 753 N N . ALA A 1 91 ? -6.412 11.969 1.783 1.00 97.50 91 ALA A N 1
ATOM 754 C CA . ALA A 1 91 ? -6.243 10.654 2.390 1.00 97.50 91 ALA A CA 1
ATOM 755 C C . ALA A 1 91 ? -6.678 10.648 3.866 1.00 97.50 91 ALA A C 1
ATOM 757 O O . ALA A 1 91 ? -7.551 9.870 4.229 1.00 97.50 91 ALA A O 1
ATOM 758 N N . LYS A 1 92 ? -6.166 11.582 4.682 1.00 97.00 92 LYS A N 1
ATOM 759 C CA . LYS A 1 92 ? -6.546 11.724 6.098 1.00 97.00 92 LYS A CA 1
ATOM 760 C C . LYS A 1 92 ? -8.042 11.984 6.284 1.00 97.00 92 LYS A C 1
ATOM 762 O O . LYS A 1 92 ? -8.646 11.369 7.149 1.00 97.00 92 LYS A O 1
ATOM 767 N N . ARG A 1 93 ? -8.653 12.825 5.437 1.00 96.81 93 ARG A N 1
ATOM 768 C CA . ARG A 1 93 ? -10.106 13.074 5.469 1.00 96.81 93 ARG A CA 1
ATOM 769 C C . ARG A 1 93 ? -10.929 11.811 5.205 1.00 96.81 93 ARG A C 1
ATOM 771 O O . ARG A 1 93 ? -11.980 11.634 5.804 1.00 96.81 93 ARG A O 1
ATOM 778 N N . ILE A 1 94 ? -10.474 10.954 4.290 1.00 96.06 94 ILE A N 1
ATOM 779 C CA . ILE A 1 94 ? -11.132 9.664 4.054 1.00 96.06 94 ILE A CA 1
ATOM 780 C C . ILE A 1 94 ? -10.949 8.768 5.274 1.00 96.06 94 ILE A C 1
ATOM 782 O O . ILE A 1 94 ? -11.916 8.180 5.728 1.00 96.06 94 ILE A O 1
ATOM 786 N N . VAL A 1 95 ? -9.740 8.690 5.834 1.00 95.06 95 VAL A N 1
ATOM 787 C CA 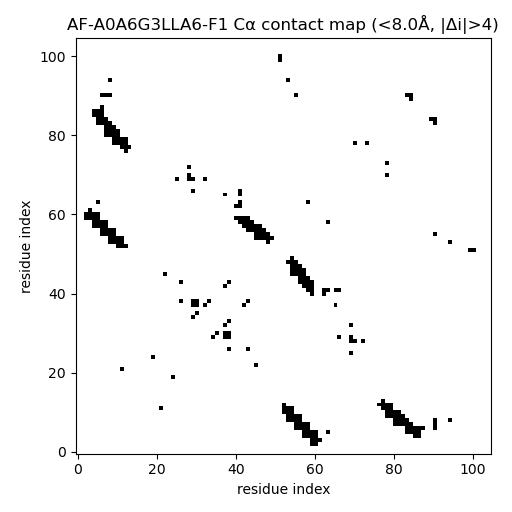. VAL A 1 95 ? -9.487 7.869 7.026 1.00 95.06 95 VAL A CA 1
ATOM 788 C C . VAL A 1 95 ? -10.348 8.300 8.216 1.00 95.06 95 VAL A C 1
ATOM 790 O O . VAL A 1 95 ? -10.918 7.447 8.889 1.00 95.06 95 VAL A O 1
ATOM 793 N N . SER A 1 96 ? -10.525 9.605 8.443 1.00 92.88 96 SER A N 1
ATOM 794 C CA . SER A 1 96 ? -11.406 10.104 9.507 1.00 92.88 96 SER A CA 1
ATOM 795 C C . SER A 1 96 ? -12.879 9.738 9.309 1.00 92.88 96 SER A C 1
ATOM 797 O O . SER A 1 96 ? -13.609 9.685 10.287 1.00 92.88 96 SER A O 1
ATOM 799 N N . SER A 1 97 ? -13.324 9.481 8.073 1.00 92.00 97 SER A N 1
ATOM 800 C CA . SER A 1 97 ? -14.710 9.090 7.785 1.00 92.00 97 SER A CA 1
ATOM 801 C C . SER A 1 97 ? -14.929 7.575 7.734 1.00 92.00 97 SER A C 1
ATOM 803 O O . SER A 1 97 ? -16.032 7.141 7.415 1.00 92.00 97 SER A O 1
ATOM 805 N N . LEU A 1 98 ? -13.893 6.756 7.947 1.00 90.19 98 LEU A N 1
ATOM 806 C CA . LEU A 1 98 ? -14.039 5.302 7.921 1.00 90.19 98 LEU A CA 1
ATOM 807 C C . LEU A 1 98 ? -14.559 4.781 9.269 1.00 90.19 98 LEU A C 1
ATOM 809 O O . LEU A 1 98 ? -14.033 5.193 10.307 1.00 90.19 98 LEU A O 1
ATOM 813 N N . PRO A 1 99 ? -15.520 3.836 9.266 1.00 81.88 99 PRO A N 1
ATOM 814 C CA . PRO A 1 99 ? -15.945 3.161 10.486 1.00 81.88 99 PRO A CA 1
ATOM 815 C C . PRO A 1 99 ? -14.790 2.331 11.063 1.00 81.88 99 PRO A C 1
ATOM 817 O O . PRO A 1 99 ? -13.899 1.885 10.320 1.00 81.88 99 PRO A O 1
ATOM 820 N N . GLY A 1 100 ? -14.811 2.129 12.384 1.00 71.62 100 GLY A N 1
ATOM 821 C CA . GLY A 1 100 ? -13.912 1.203 13.076 1.00 71.62 100 GLY A CA 1
ATOM 822 C C . GLY A 1 100 ? -14.047 -0.233 12.555 1.00 71.62 100 GLY A C 1
ATOM 823 O O . GLY A 1 100 ? -14.910 -0.533 11.729 1.00 71.62 100 GLY A O 1
ATOM 824 N N . LEU A 1 101 ? -13.159 -1.128 12.993 1.00 63.28 101 LEU A N 1
ATOM 825 C CA . LEU A 1 101 ? -13.349 -2.564 12.785 1.00 63.28 101 LEU A CA 1
ATOM 826 C C . LEU A 1 101 ? -14.618 -2.973 13.540 1.00 63.28 101 LEU A C 1
ATOM 828 O O . LEU A 1 101 ? -14.606 -3.054 14.763 1.00 63.28 101 LEU A O 1
ATOM 832 N N . GLU A 1 102 ? -15.722 -3.181 12.825 1.00 51.91 102 GLU A N 1
ATOM 833 C CA . GLU A 1 102 ? -16.881 -3.857 13.397 1.00 51.91 102 GLU A CA 1
ATOM 834 C C . GLU A 1 102 ? -16.432 -5.268 13.784 1.00 51.91 102 GLU A C 1
ATOM 836 O O . GLU A 1 102 ? -16.060 -6.073 12.923 1.00 51.91 102 GLU A O 1
ATOM 841 N N . ALA A 1 103 ? -16.418 -5.551 15.088 1.00 43.16 103 ALA A N 1
ATOM 842 C CA . ALA A 1 103 ? -16.451 -6.918 15.567 1.00 43.16 103 ALA A CA 1
ATOM 843 C C . ALA A 1 103 ? -17.751 -7.507 15.020 1.00 43.16 103 ALA A C 1
ATOM 845 O O . ALA A 1 103 ? -18.836 -7.096 15.431 1.00 43.16 103 ALA A O 1
ATOM 846 N N . LYS A 1 104 ? -17.651 -8.398 14.031 1.00 40.69 104 LYS A N 1
ATOM 847 C CA . LYS A 1 104 ? -18.787 -9.244 13.678 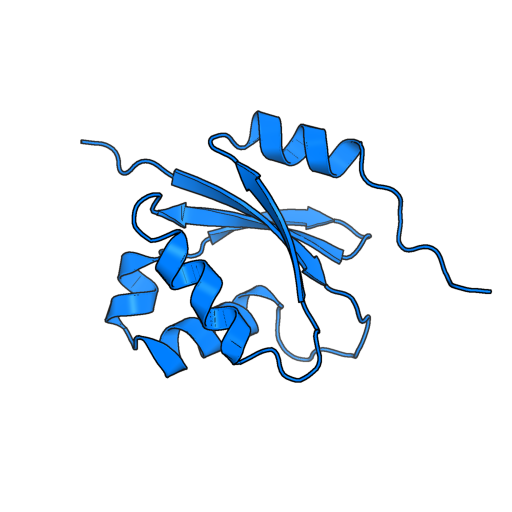1.00 40.69 104 LYS A CA 1
ATOM 848 C C . LYS A 1 104 ? -19.156 -10.010 14.951 1.00 40.69 104 LYS A C 1
ATOM 850 O O . LYS A 1 104 ? -18.349 -10.821 15.405 1.00 40.69 104 LYS A O 1
ATOM 855 N N . GLN A 1 105 ? -20.288 -9.637 15.549 1.00 33.91 105 GLN A N 1
ATOM 856 C CA . GLN A 1 105 ? -20.986 -10.425 16.564 1.00 33.91 105 GLN A CA 1
ATOM 857 C C . GLN A 1 105 ? -21.448 -11.745 15.952 1.00 33.91 105 GLN A C 1
ATOM 859 O O . GLN A 1 105 ? -21.765 -11.743 14.737 1.00 33.91 105 GLN A O 1
#

Secondary structure (DSSP, 8-state):
-PPPEEEEEEEE------SS-HHHHHHHHHHHHHHHHHHHHH--EEEEE-TTSEEEEEEEGGGHHHHHHGGGG-TT--EEEEEEES-HHHHHHHHHTSPP-----

Solvent-accessible surface area (backbone atoms only — not comparable to full-atom values): 6184 Å² total; per-residue (Å²): 134,83,82,55,52,28,29,37,32,35,34,50,74,63,87,67,87,62,92,58,54,75,66,54,54,54,47,50,38,32,34,73,79,45,34,72,61,31,49,65,56,28,44,81,39,81,77,47,73,51,98,67,40,39,36,33,33,36,27,34,48,89,25,52,65,68,61,56,57,39,56,76,75,42,83,82,57,48,64,41,80,76,50,76,34,78,42,66,71,61,43,53,55,51,60,74,69,53,81,71,79,75,75,81,125

Mean predicted aligned error: 5.08 Å

pLDDT: mean 89.51, std 14.21, range [33.91, 98.31]